Protein AF-W4H0X2-F1 (afdb_monomer)

Mean predicted aligned error: 14.06 Å

Structure (mmCIF, N/CA/C/O backbone):
data_AF-W4H0X2-F1
#
_entry.id   AF-W4H0X2-F1
#
loop_
_atom_site.group_PDB
_atom_site.id
_atom_site.type_symbol
_atom_site.label_atom_id
_atom_site.label_alt_id
_atom_site.label_comp_id
_atom_site.label_asym_id
_atom_site.label_entity_id
_atom_site.label_seq_id
_atom_site.pdbx_PDB_ins_code
_atom_site.Cartn_x
_atom_site.Cartn_y
_atom_site.Cartn_z
_atom_site.occupancy
_atom_site.B_iso_or_equiv
_atom_site.auth_seq_id
_atom_site.auth_comp_id
_atom_site.auth_asym_id
_atom_site.auth_atom_id
_atom_site.pdbx_PDB_model_num
ATOM 1 N N . MET A 1 1 ? 15.919 -11.945 -63.530 1.00 38.97 1 MET A N 1
ATOM 2 C CA . MET A 1 1 ? 15.539 -10.832 -62.628 1.00 38.97 1 MET A CA 1
ATOM 3 C C . MET A 1 1 ? 16.814 -10.217 -62.064 1.00 38.97 1 MET A C 1
ATOM 5 O O . MET A 1 1 ? 17.449 -10.820 -61.210 1.00 38.97 1 MET A O 1
ATOM 9 N N . THR A 1 2 ? 17.256 -9.083 -62.602 1.00 41.03 2 THR A N 1
ATOM 10 C CA . THR A 1 2 ? 18.503 -8.403 -62.212 1.00 41.03 2 THR A CA 1
ATOM 11 C C . THR A 1 2 ? 18.251 -7.517 -60.990 1.00 41.03 2 THR A C 1
ATOM 13 O O . THR A 1 2 ? 17.480 -6.561 -61.058 1.00 41.03 2 THR A O 1
ATOM 16 N N . LYS A 1 3 ? 18.875 -7.845 -59.852 1.00 54.84 3 LYS A N 1
ATOM 17 C CA . LYS A 1 3 ? 18.862 -7.001 -58.648 1.00 54.84 3 LYS A CA 1
ATOM 18 C C . LYS A 1 3 ? 19.707 -5.754 -58.929 1.00 54.84 3 LYS A C 1
ATOM 20 O O . LYS A 1 3 ? 20.918 -5.870 -59.079 1.00 54.84 3 LYS A O 1
ATOM 25 N N . LYS A 1 4 ? 19.071 -4.583 -59.025 1.00 59.38 4 LYS A N 1
ATOM 26 C CA . LYS A 1 4 ? 19.770 -3.292 -59.098 1.00 59.38 4 LYS A CA 1
ATOM 27 C C . LYS A 1 4 ? 20.481 -3.045 -57.766 1.00 59.38 4 LYS A C 1
ATOM 29 O O . LYS A 1 4 ? 19.839 -2.935 -56.726 1.00 59.38 4 LYS A O 1
ATOM 34 N N . ASN A 1 5 ? 21.803 -2.998 -57.803 1.00 57.41 5 ASN A N 1
ATOM 35 C CA . ASN A 1 5 ? 22.660 -2.556 -56.715 1.00 57.41 5 ASN A CA 1
ATOM 36 C C . ASN A 1 5 ? 22.657 -1.023 -56.686 1.00 57.41 5 ASN A C 1
ATOM 38 O O . ASN A 1 5 ? 23.362 -0.388 -57.466 1.00 57.41 5 ASN A O 1
ATOM 42 N N . SER A 1 6 ? 21.830 -0.438 -55.814 1.00 67.88 6 SER A N 1
ATOM 43 C CA . SER A 1 6 ? 21.778 1.018 -55.653 1.00 67.88 6 SER A CA 1
ATOM 44 C C . SER A 1 6 ? 23.105 1.568 -55.145 1.00 67.88 6 SER A C 1
ATOM 46 O O . SER A 1 6 ? 23.737 0.999 -54.251 1.00 67.88 6 SER A O 1
ATOM 48 N N . THR A 1 7 ? 23.525 2.692 -55.718 1.00 79.94 7 THR A N 1
ATOM 49 C CA . THR A 1 7 ? 24.775 3.356 -55.341 1.00 79.94 7 THR A CA 1
ATOM 50 C C . THR A 1 7 ? 24.614 4.122 -54.024 1.00 79.94 7 THR A C 1
ATOM 52 O O . THR A 1 7 ? 23.517 4.520 -53.634 1.00 79.94 7 THR A O 1
ATOM 55 N N . LYS A 1 8 ? 25.720 4.359 -53.306 1.00 75.06 8 LYS A N 1
ATOM 56 C CA . LYS A 1 8 ? 25.723 5.067 -52.008 1.00 75.06 8 LYS A CA 1
ATOM 57 C C . LYS A 1 8 ? 25.030 6.440 -52.067 1.00 75.06 8 LYS A C 1
ATOM 59 O O . LYS A 1 8 ? 24.403 6.845 -51.093 1.00 75.06 8 LYS A O 1
ATOM 64 N N . ALA A 1 9 ? 25.122 7.135 -53.202 1.00 80.25 9 ALA A N 1
ATOM 65 C CA . ALA A 1 9 ? 24.475 8.427 -53.414 1.00 80.25 9 ALA A CA 1
ATOM 66 C C . ALA A 1 9 ? 22.941 8.314 -53.476 1.00 80.25 9 ALA A C 1
ATOM 68 O O . ALA A 1 9 ? 22.241 9.144 -52.903 1.00 80.25 9 ALA A O 1
ATOM 69 N N . GLU A 1 10 ? 22.416 7.255 -54.097 1.00 80.44 10 GLU A N 1
ATOM 70 C CA . GLU A 1 10 ? 20.972 7.003 -54.175 1.00 80.44 10 GLU A CA 1
ATOM 71 C C . GLU A 1 10 ? 20.387 6.661 -52.802 1.00 80.44 10 GLU A C 1
ATOM 73 O O . GLU A 1 10 ? 19.308 7.136 -52.454 1.00 80.44 10 GLU A O 1
ATOM 78 N N . LEU A 1 11 ? 21.123 5.893 -51.990 1.00 81.81 11 LEU A N 1
ATOM 79 C CA . LEU A 1 11 ? 20.717 5.582 -50.617 1.00 81.81 11 LEU A CA 1
ATOM 80 C C . LEU A 1 11 ? 20.660 6.841 -49.743 1.00 81.81 11 LEU A C 1
ATOM 82 O O . LEU A 1 11 ? 19.700 7.021 -48.999 1.00 81.81 11 LEU A O 1
ATOM 86 N N . LEU A 1 12 ? 21.645 7.736 -49.864 1.00 80.69 12 LEU A N 1
ATOM 87 C CA . LEU A 1 12 ? 21.662 8.999 -49.118 1.00 80.69 12 LEU A CA 1
ATOM 88 C C . LEU A 1 12 ? 20.526 9.936 -49.543 1.00 80.69 12 LEU A C 1
ATOM 90 O O . LEU A 1 12 ? 19.856 10.504 -48.683 1.00 80.69 12 LEU A O 1
ATOM 94 N N . ALA A 1 13 ? 20.253 10.035 -50.846 1.00 82.12 13 ALA A N 1
ATOM 95 C CA . ALA A 1 13 ? 19.120 10.806 -51.352 1.00 82.12 13 ALA A CA 1
ATOM 96 C C . ALA A 1 13 ? 17.780 10.241 -50.851 1.00 82.12 13 ALA A C 1
ATOM 98 O O . ALA A 1 13 ? 16.865 10.997 -50.526 1.00 82.12 13 ALA A O 1
ATOM 99 N N . HIS A 1 14 ? 17.666 8.913 -50.735 1.00 79.31 14 HIS A N 1
ATOM 100 C CA . HIS A 1 14 ? 16.463 8.274 -50.208 1.00 79.31 14 HIS A CA 1
ATOM 101 C C . HIS A 1 14 ? 16.263 8.538 -48.710 1.00 79.31 14 HIS A C 1
ATOM 103 O O . HIS A 1 14 ? 15.136 8.790 -48.287 1.00 79.31 14 HIS A O 1
ATOM 109 N N . ILE A 1 15 ? 17.345 8.533 -47.923 1.00 80.69 15 ILE A N 1
ATOM 110 C CA . ILE A 1 15 ? 17.310 8.867 -46.491 1.00 80.69 15 ILE A CA 1
ATOM 111 C C . ILE A 1 15 ? 16.870 10.323 -46.301 1.00 80.69 15 ILE A C 1
ATOM 113 O O . ILE A 1 15 ? 15.907 10.572 -45.580 1.00 80.69 15 ILE A O 1
ATOM 117 N N . GLN A 1 16 ? 17.466 11.267 -47.032 1.00 81.06 16 GLN A N 1
ATOM 118 C CA . GLN A 1 16 ? 17.066 12.678 -46.962 1.00 81.06 16 GLN A CA 1
ATOM 119 C C . GLN A 1 16 ? 15.603 12.882 -47.393 1.00 81.06 16 GLN A C 1
ATOM 121 O O . GLN A 1 16 ? 14.847 13.604 -46.744 1.00 81.06 16 GLN A O 1
ATOM 126 N N . ALA A 1 17 ? 15.147 12.188 -48.441 1.00 78.12 17 ALA A N 1
ATOM 127 C CA . ALA A 1 17 ? 13.751 12.242 -48.880 1.00 78.12 17 ALA A CA 1
ATOM 128 C C . ALA A 1 17 ? 12.759 11.612 -47.877 1.00 78.12 17 ALA A C 1
ATOM 130 O O . ALA A 1 17 ? 11.559 11.908 -47.914 1.00 78.12 17 ALA A O 1
ATOM 131 N N . LEU A 1 18 ? 13.213 10.714 -46.998 1.00 75.25 18 LEU A N 1
ATOM 132 C CA . LEU A 1 18 ? 12.412 10.193 -45.887 1.00 75.25 18 LEU A CA 1
ATOM 133 C C . LEU A 1 18 ? 12.364 11.195 -44.730 1.00 75.25 18 LEU A C 1
ATOM 135 O O . LEU A 1 18 ? 11.277 11.471 -44.225 1.00 75.25 18 LEU A O 1
ATOM 139 N N . GLU A 1 19 ? 13.490 11.810 -44.377 1.00 74.50 19 GLU A N 1
ATOM 140 C CA . GLU A 1 19 ? 13.573 12.822 -43.314 1.00 74.50 19 GLU A CA 1
ATOM 141 C C . GLU A 1 19 ? 12.692 14.046 -43.615 1.00 74.50 19 GLU A C 1
ATOM 143 O O . GLU A 1 19 ? 11.912 14.477 -42.763 1.00 74.50 19 GLU A O 1
ATOM 148 N N . HIS A 1 20 ? 12.706 14.543 -44.858 1.00 67.56 20 HIS A N 1
ATOM 149 C CA . HIS A 1 20 ? 11.841 15.6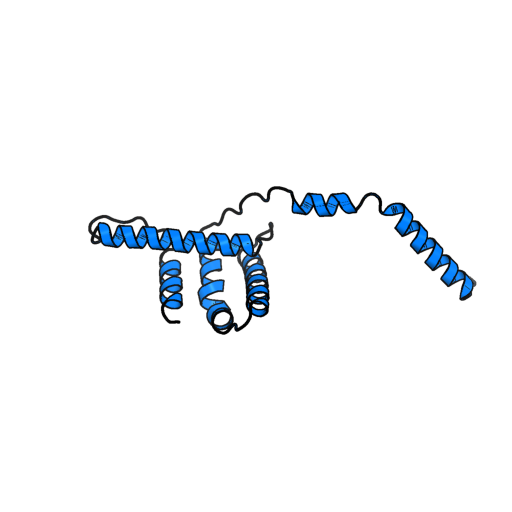54 -45.274 1.00 67.56 20 HIS A CA 1
ATOM 150 C C . HIS A 1 20 ? 10.339 15.303 -45.252 1.00 67.56 20 HIS A C 1
ATOM 152 O O . HIS A 1 20 ? 9.512 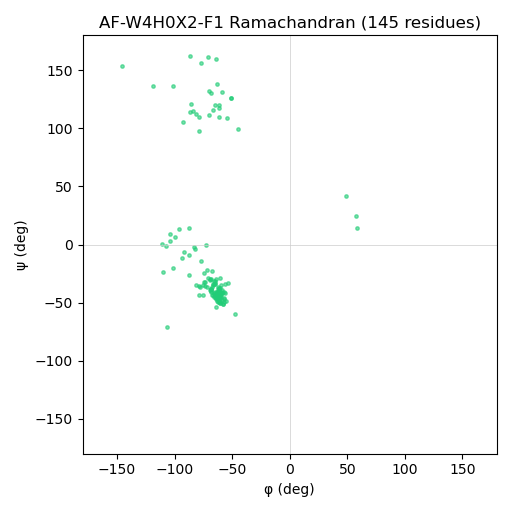16.167 -44.955 1.00 67.56 20 HIS A O 1
ATOM 158 N N . ARG A 1 21 ? 9.960 14.041 -45.506 1.00 65.94 21 ARG A N 1
ATOM 159 C CA . ARG A 1 21 ? 8.557 13.581 -45.404 1.00 65.94 21 ARG A CA 1
ATOM 160 C C . ARG A 1 21 ? 8.079 13.441 -43.960 1.00 65.94 21 ARG A C 1
ATOM 162 O O . ARG A 1 21 ? 6.921 13.747 -43.676 1.00 65.94 21 ARG A O 1
ATOM 169 N N . VAL A 1 22 ? 8.960 13.010 -43.058 1.00 59.31 22 VAL A N 1
ATOM 170 C CA . VAL A 1 22 ? 8.672 12.930 -41.617 1.00 59.31 22 VAL A CA 1
ATOM 171 C C . VAL A 1 22 ? 8.528 14.333 -41.022 1.00 59.31 22 VAL A C 1
ATOM 173 O O . VAL A 1 22 ? 7.591 14.578 -40.264 1.00 59.31 22 VAL A O 1
ATOM 176 N N . ALA A 1 23 ? 9.371 15.285 -41.436 1.00 57.12 23 ALA A N 1
ATOM 177 C CA . ALA A 1 23 ? 9.266 16.682 -41.013 1.00 57.12 23 ALA A CA 1
ATOM 178 C C . ALA A 1 23 ? 7.978 17.373 -41.510 1.00 57.12 23 ALA A C 1
ATOM 180 O O . ALA A 1 23 ? 7.412 18.192 -40.792 1.00 57.12 23 ALA A O 1
ATOM 181 N N . GLY A 1 24 ? 7.473 17.012 -42.697 1.00 52.66 24 GLY A N 1
ATOM 182 C CA . GLY A 1 24 ? 6.218 17.544 -43.249 1.00 52.66 24 GLY A CA 1
ATOM 183 C C . GLY A 1 24 ? 4.930 16.957 -42.650 1.00 52.66 24 GLY A C 1
ATOM 184 O O . GLY A 1 24 ? 3.864 17.532 -42.841 1.00 52.66 24 GLY A O 1
ATOM 185 N N . SER A 1 25 ? 5.010 15.841 -41.913 1.00 49.81 25 SER A N 1
ATOM 186 C CA . SER A 1 25 ? 3.844 15.161 -41.312 1.00 49.81 25 SER A CA 1
ATOM 187 C C . SER A 1 25 ? 3.694 15.400 -39.800 1.00 49.81 25 SER A C 1
ATOM 189 O O . SER A 1 25 ? 2.787 14.854 -39.177 1.00 49.81 25 SER A O 1
ATOM 191 N N . SER A 1 26 ? 4.557 16.214 -39.179 1.00 50.75 26 SER A N 1
ATOM 192 C CA . SER A 1 26 ? 4.614 16.363 -37.714 1.00 50.75 26 SER A CA 1
ATOM 193 C C . SER A 1 26 ? 3.598 17.346 -37.109 1.00 50.75 26 SER A C 1
ATOM 195 O O . SER A 1 26 ? 3.510 17.441 -35.887 1.00 50.75 26 SER A O 1
ATOM 197 N N . SER A 1 27 ? 2.774 18.033 -37.910 1.00 50.84 27 SER A N 1
ATOM 198 C CA . SER A 1 27 ? 1.799 19.015 -37.388 1.00 50.84 27 SER A CA 1
ATOM 199 C C . SER A 1 27 ? 0.577 18.414 -36.666 1.00 50.84 27 SER A C 1
ATOM 201 O O . SER A 1 27 ? -0.263 19.168 -36.186 1.00 50.84 27 SER A O 1
ATOM 203 N N . GLY A 1 28 ? 0.459 17.085 -36.549 1.00 49.03 28 GLY A N 1
ATOM 204 C CA . GLY A 1 28 ? -0.688 16.433 -35.893 1.00 49.03 28 GLY A CA 1
ATOM 205 C C . GLY A 1 28 ? -0.410 15.746 -34.550 1.00 49.03 28 GLY A C 1
ATOM 206 O O . GLY A 1 28 ? -1.330 15.591 -33.755 1.00 49.03 28 GLY A O 1
ATOM 207 N N . MET A 1 29 ? 0.834 15.344 -34.258 1.00 46.16 29 MET A N 1
ATOM 208 C CA . MET A 1 29 ? 1.110 14.400 -33.156 1.00 46.16 29 MET A CA 1
ATOM 209 C C . MET A 1 29 ? 1.464 15.040 -31.808 1.00 46.16 29 MET A C 1
ATOM 211 O O . MET A 1 29 ? 1.462 14.343 -30.798 1.00 46.16 29 MET A O 1
ATOM 215 N N . GLY A 1 30 ? 1.726 16.350 -31.758 1.00 45.28 30 GLY A N 1
ATOM 216 C CA . GLY A 1 30 ? 1.984 17.048 -30.490 1.00 45.28 30 GLY A CA 1
ATOM 217 C C . GLY A 1 30 ? 0.745 17.150 -29.593 1.00 45.28 30 GLY A C 1
ATOM 218 O O . GLY A 1 30 ? 0.852 17.102 -28.374 1.00 45.28 30 GLY A O 1
ATOM 219 N N . ASN A 1 31 ? -0.449 17.204 -30.190 1.00 45.03 31 ASN A N 1
ATOM 220 C CA . ASN A 1 31 ? -1.677 17.474 -29.443 1.00 45.03 31 ASN A CA 1
ATOM 221 C C . ASN A 1 31 ? -2.333 16.216 -28.853 1.00 45.03 31 ASN A C 1
ATOM 223 O O . ASN A 1 31 ? -3.020 16.326 -27.842 1.00 45.03 31 ASN A O 1
ATOM 227 N N . GLU A 1 32 ? -2.137 15.025 -29.432 1.00 44.09 32 GLU A N 1
ATOM 228 C CA . GLU A 1 32 ? -2.729 13.781 -28.905 1.00 44.09 32 GLU A CA 1
ATOM 229 C C . GLU A 1 32 ? -2.009 13.263 -27.652 1.00 44.09 32 GLU A C 1
ATOM 231 O O . GLU A 1 32 ? -2.660 12.764 -26.730 1.00 44.09 32 GLU A O 1
ATOM 236 N N . VAL A 1 33 ? -0.686 13.439 -27.571 1.00 50.81 33 VAL A N 1
ATOM 237 C CA . VAL A 1 33 ? 0.101 13.046 -26.390 1.00 50.81 33 VAL A CA 1
ATOM 238 C C . VAL A 1 33 ? -0.153 13.971 -25.195 1.00 50.81 33 VAL A C 1
ATOM 240 O O . VAL A 1 33 ? -0.277 13.487 -24.068 1.00 50.81 33 VAL A O 1
ATOM 243 N N . ASP A 1 34 ? -0.350 15.270 -25.438 1.00 45.25 34 ASP A N 1
ATOM 244 C CA . ASP A 1 34 ? -0.679 16.240 -24.387 1.00 45.25 34 ASP A CA 1
ATOM 245 C C . ASP A 1 34 ? -2.135 16.122 -23.908 1.00 45.25 34 ASP A C 1
ATOM 247 O O . ASP A 1 34 ? -2.417 16.309 -22.720 1.00 45.25 34 ASP A O 1
ATOM 251 N N . ASN A 1 35 ? -3.079 15.737 -24.777 1.00 39.94 35 ASN A N 1
ATOM 252 C CA . ASN A 1 35 ? -4.474 15.521 -24.366 1.00 39.94 35 ASN A CA 1
ATOM 253 C C . ASN A 1 35 ? -4.652 14.255 -23.506 1.00 39.94 35 ASN A C 1
ATOM 255 O O . ASN A 1 35 ? -5.522 14.211 -22.633 1.00 39.94 35 ASN A O 1
ATOM 259 N N . LEU A 1 36 ? -3.805 13.234 -23.693 1.00 47.19 36 LEU A N 1
ATOM 260 C CA . LEU A 1 36 ? -3.826 12.024 -22.864 1.00 47.19 36 LEU A CA 1
ATOM 261 C C . LEU A 1 36 ? -3.362 12.298 -21.421 1.00 47.19 36 LEU A C 1
ATOM 263 O O . LEU A 1 36 ? -3.834 11.649 -20.485 1.00 47.19 36 LEU A O 1
ATOM 267 N N . ALA A 1 37 ? -2.477 13.281 -21.231 1.00 49.75 37 ALA A N 1
ATOM 268 C CA . ALA A 1 37 ? -1.982 13.691 -19.917 1.00 49.75 37 ALA A CA 1
ATOM 269 C C . ALA A 1 37 ? -3.016 14.492 -19.098 1.00 49.75 37 ALA A C 1
ATOM 271 O O . ALA A 1 37 ? -2.964 14.472 -17.868 1.00 49.75 37 ALA A O 1
ATOM 272 N N . HIS A 1 38 ? -3.981 15.146 -19.760 1.00 43.34 38 HIS A N 1
ATOM 273 C CA . HIS A 1 38 ? -4.958 16.051 -19.133 1.00 43.34 38 HIS A CA 1
ATOM 274 C C . HIS A 1 38 ? -6.384 15.500 -19.048 1.00 43.34 38 HIS A C 1
ATOM 276 O O . HIS A 1 38 ? -7.271 16.158 -18.493 1.00 43.34 38 HIS A O 1
ATOM 282 N N . ARG A 1 39 ? -6.638 14.286 -19.551 1.00 47.62 39 ARG A N 1
ATOM 283 C CA . ARG A 1 39 ? -7.912 13.609 -19.307 1.00 47.62 39 ARG A CA 1
ATOM 284 C C . ARG A 1 39 ? -8.012 13.412 -17.794 1.00 47.62 39 ARG A C 1
ATOM 286 O O . ARG A 1 39 ? -7.224 12.644 -17.248 1.00 47.62 39 ARG A O 1
ATOM 293 N N . LYS A 1 40 ? -8.916 14.142 -17.116 1.00 48.75 40 LYS A N 1
ATOM 294 C CA . LYS A 1 40 ? -9.207 13.990 -15.677 1.00 48.75 40 LYS A CA 1
ATOM 295 C C . LYS A 1 40 ? -9.324 12.495 -15.395 1.00 48.75 40 LYS A C 1
ATOM 297 O O . LYS A 1 40 ? -10.342 11.892 -15.733 1.00 48.75 40 LYS A O 1
ATOM 302 N N . ARG A 1 41 ? -8.251 11.891 -14.872 1.00 57.28 41 ARG A N 1
ATOM 303 C CA . ARG A 1 41 ? -8.217 10.458 -14.598 1.00 57.28 41 ARG A CA 1
ATOM 304 C C . ARG A 1 41 ? -9.322 10.227 -13.590 1.00 57.28 41 ARG A C 1
ATOM 306 O O . ARG A 1 41 ? -9.339 10.866 -12.537 1.00 57.28 41 ARG A O 1
ATOM 313 N N . THR A 1 42 ? -10.286 9.395 -13.960 1.00 62.78 42 THR A N 1
ATOM 314 C CA . THR A 1 42 ? -11.334 8.970 -13.042 1.00 62.78 42 THR A CA 1
ATOM 315 C C . THR A 1 42 ? -10.644 8.465 -11.779 1.00 62.78 42 THR A C 1
ATOM 317 O O . THR A 1 42 ? -9.727 7.644 -11.903 1.00 62.78 42 THR A O 1
ATOM 320 N N . PRO A 1 43 ? -10.993 8.987 -10.588 1.00 71.88 43 PRO A N 1
ATOM 321 C CA . PRO A 1 43 ? -10.390 8.526 -9.350 1.00 71.88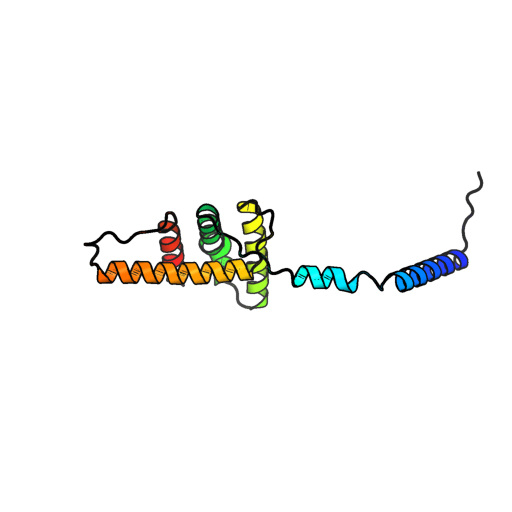 43 PRO A CA 1
ATOM 322 C C . PRO A 1 43 ? -10.479 7.005 -9.284 1.00 71.88 43 PRO A C 1
ATOM 324 O O . PRO A 1 43 ? -11.558 6.447 -9.464 1.00 71.88 43 PRO A O 1
ATOM 327 N N . VAL A 1 44 ? -9.341 6.343 -9.076 1.00 82.56 44 VAL A N 1
ATOM 328 C CA . VAL A 1 44 ? -9.319 4.887 -8.938 1.00 82.56 44 VAL A CA 1
ATOM 329 C C . VAL A 1 44 ? -10.094 4.531 -7.677 1.00 82.56 44 VAL A C 1
ATOM 331 O O . VAL A 1 44 ? -9.746 4.979 -6.579 1.00 82.56 44 VAL A O 1
ATOM 334 N N . GLU A 1 45 ? -11.149 3.744 -7.843 1.00 88.38 45 GLU A N 1
ATOM 335 C CA . GLU A 1 45 ? -11.893 3.172 -6.734 1.00 88.38 45 GLU A CA 1
ATOM 336 C C . GLU A 1 45 ? -11.148 1.931 -6.241 1.00 88.38 45 GLU A C 1
ATOM 338 O O . GLU A 1 45 ? -11.001 0.940 -6.952 1.00 88.38 45 GLU A O 1
ATOM 343 N N . TYR A 1 46 ? -10.604 2.015 -5.028 1.00 92.25 46 TYR A N 1
ATOM 344 C CA . TYR A 1 46 ? -9.861 0.913 -4.428 1.00 92.25 46 TYR A CA 1
ATOM 345 C C . TYR A 1 46 ? -10.832 -0.017 -3.718 1.00 92.25 46 TYR A C 1
ATOM 347 O O . TYR A 1 46 ? -11.404 0.367 -2.698 1.00 92.25 46 TYR A O 1
ATOM 355 N N . THR A 1 47 ? -10.952 -1.241 -4.223 1.00 94.38 47 THR A N 1
ATOM 356 C CA . THR A 1 47 ? -11.640 -2.323 -3.510 1.00 94.38 47 THR A CA 1
ATOM 357 C C .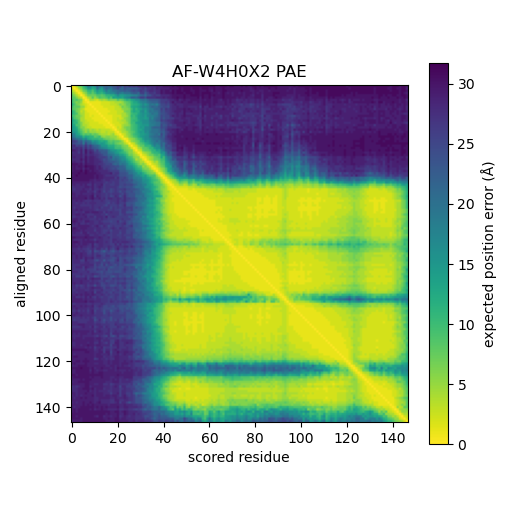 THR A 1 47 ? -10.824 -2.788 -2.302 1.00 94.38 47 THR A C 1
ATOM 359 O O . THR A 1 47 ? -9.608 -2.583 -2.246 1.00 94.38 47 THR A O 1
ATOM 362 N N . ASP A 1 48 ? -11.463 -3.475 -1.359 1.00 94.94 48 ASP A N 1
ATOM 363 C CA . ASP A 1 48 ? -10.792 -4.031 -0.177 1.00 94.94 48 ASP A CA 1
ATOM 364 C C . ASP A 1 48 ? -9.627 -4.957 -0.556 1.00 94.94 48 ASP A C 1
ATOM 366 O O . ASP A 1 48 ? -8.534 -4.845 -0.005 1.00 94.94 48 ASP A O 1
ATOM 370 N N . SER A 1 49 ? -9.814 -5.804 -1.574 1.00 94.75 49 SER A N 1
ATOM 371 C CA . SER A 1 49 ? -8.760 -6.699 -2.076 1.00 94.75 49 SER A CA 1
ATOM 372 C C . SER A 1 49 ? -7.534 -5.940 -2.600 1.00 94.75 49 SER A C 1
ATOM 374 O O . SER A 1 49 ? -6.394 -6.338 -2.358 1.00 94.75 49 SER A O 1
ATOM 376 N N . MET A 1 50 ? -7.754 -4.796 -3.256 1.00 95.69 50 MET A N 1
ATOM 377 C CA . MET A 1 50 ? -6.676 -3.914 -3.697 1.00 95.69 50 MET A CA 1
ATOM 378 C C . MET A 1 50 ? -5.978 -3.265 -2.504 1.00 95.69 50 MET A C 1
ATOM 380 O O . MET A 1 50 ? -4.760 -3.119 -2.510 1.00 95.69 50 MET A O 1
ATOM 384 N N . VAL A 1 51 ? -6.723 -2.879 -1.468 1.00 96.50 51 VAL A N 1
ATOM 385 C CA . VAL A 1 51 ? -6.133 -2.326 -0.244 1.00 96.50 51 VAL A CA 1
ATOM 386 C C . VAL A 1 51 ? -5.235 -3.353 0.442 1.00 96.50 51 VAL A C 1
ATOM 388 O O . VAL A 1 51 ? -4.097 -3.018 0.764 1.00 96.50 51 VAL A O 1
ATOM 391 N N . VAL A 1 52 ? -5.696 -4.597 0.590 1.00 96.31 52 VAL A N 1
ATOM 392 C CA . VAL A 1 52 ? -4.896 -5.698 1.149 1.00 96.31 52 VAL A CA 1
ATOM 393 C C . VAL A 1 52 ? -3.618 -5.907 0.333 1.00 96.31 52 VAL A C 1
ATOM 395 O O . VAL A 1 52 ? -2.523 -5.856 0.889 1.00 96.31 52 VAL A O 1
ATOM 398 N N . ALA A 1 53 ? -3.729 -6.029 -0.994 1.00 96.06 53 ALA A N 1
ATOM 399 C CA . ALA A 1 53 ? -2.568 -6.198 -1.872 1.00 96.06 53 ALA A CA 1
ATOM 400 C C . ALA A 1 53 ? -1.564 -5.037 -1.755 1.00 96.06 53 ALA A C 1
ATOM 402 O O . ALA A 1 53 ? -0.350 -5.246 -1.762 1.00 96.06 53 ALA A O 1
ATOM 403 N N . LEU A 1 54 ? -2.057 -3.802 -1.621 1.00 96.12 54 LEU A N 1
ATOM 404 C CA . LEU A 1 54 ? -1.212 -2.626 -1.442 1.00 96.12 54 LEU A CA 1
ATOM 405 C C . LEU A 1 54 ? -0.466 -2.645 -0.100 1.00 96.12 54 LEU A C 1
ATOM 407 O O . LEU A 1 54 ? 0.723 -2.310 -0.059 1.00 96.12 54 LEU A O 1
ATOM 411 N N . LEU A 1 55 ? -1.151 -3.009 0.986 1.00 95.62 55 LEU A N 1
ATOM 412 C CA . LEU A 1 55 ? -0.551 -3.097 2.317 1.00 95.62 55 LEU A CA 1
ATOM 413 C C . LEU A 1 55 ? 0.525 -4.188 2.357 1.00 95.62 55 LEU A C 1
ATOM 415 O O . LEU A 1 55 ? 1.649 -3.900 2.772 1.00 95.62 55 LEU A O 1
ATOM 419 N N . GLU A 1 56 ? 0.235 -5.372 1.815 1.00 94.81 56 GLU A N 1
ATOM 420 C CA . GLU A 1 56 ? 1.202 -6.468 1.689 1.00 94.81 56 GLU A CA 1
ATOM 421 C C . GLU A 1 56 ? 2.425 -6.061 0.861 1.00 94.81 56 GLU A C 1
ATOM 423 O O . GLU A 1 56 ? 3.569 -6.219 1.290 1.00 94.81 56 GLU A O 1
ATOM 428 N N . LEU A 1 57 ? 2.230 -5.448 -0.309 1.00 95.56 57 LEU A N 1
ATOM 429 C CA . LEU A 1 57 ? 3.360 -5.024 -1.134 1.00 95.56 57 LEU A CA 1
ATOM 430 C C . LEU A 1 57 ? 4.227 -3.976 -0.426 1.00 95.56 57 LEU A C 1
ATOM 432 O O . LEU A 1 57 ? 5.455 -4.088 -0.433 1.00 95.56 57 LEU A O 1
ATOM 436 N N . ARG A 1 58 ? 3.625 -2.944 0.179 1.00 94.88 58 ARG A N 1
ATOM 437 C CA . ARG A 1 58 ? 4.389 -1.828 0.758 1.00 94.88 58 ARG A CA 1
ATOM 438 C C . ARG A 1 58 ? 5.064 -2.186 2.075 1.00 94.88 58 ARG A C 1
ATOM 440 O O . ARG A 1 58 ? 6.193 -1.735 2.299 1.00 94.88 58 ARG A O 1
ATOM 447 N N . PHE A 1 59 ? 4.355 -2.884 2.953 1.00 92.81 59 PHE A N 1
ATOM 448 C CA . PHE A 1 59 ? 4.791 -3.100 4.328 1.00 92.81 59 PHE A CA 1
ATOM 449 C C . PHE A 1 59 ? 5.385 -4.478 4.553 1.00 92.81 59 PHE A C 1
ATOM 451 O O . PHE A 1 59 ? 6.212 -4.575 5.437 1.00 92.81 59 PHE A O 1
ATOM 458 N N . ASN A 1 60 ? 5.115 -5.466 3.697 1.00 91.62 60 ASN A N 1
ATOM 459 C CA . ASN A 1 60 ? 5.728 -6.788 3.791 1.00 91.62 60 ASN A CA 1
ATOM 460 C C . ASN A 1 60 ? 6.776 -6.996 2.677 1.00 91.62 60 ASN A C 1
ATOM 462 O O . ASN A 1 60 ? 7.982 -6.907 2.919 1.00 91.62 60 ASN A O 1
ATOM 466 N N . ALA A 1 61 ? 6.349 -7.139 1.417 1.00 93.69 61 ALA A N 1
ATOM 467 C CA . ALA A 1 61 ? 7.233 -7.547 0.315 1.00 93.69 61 ALA A CA 1
ATOM 468 C C . ALA A 1 61 ? 8.383 -6.560 0.029 1.00 93.69 61 ALA A C 1
ATOM 470 O O . ALA A 1 61 ? 9.532 -6.963 -0.156 1.00 93.69 61 ALA A O 1
ATOM 471 N N . TYR A 1 62 ? 8.096 -5.254 0.003 1.00 93.94 62 TYR A N 1
ATOM 472 C CA . TYR A 1 62 ? 9.098 -4.214 -0.263 1.00 93.94 62 TYR A CA 1
ATOM 473 C C . TYR A 1 62 ? 9.619 -3.517 1.001 1.00 93.94 62 TYR A C 1
ATOM 475 O O . TYR A 1 62 ? 10.393 -2.561 0.891 1.00 93.94 62 TYR A O 1
ATOM 483 N N . ARG A 1 63 ? 9.245 -3.987 2.198 1.00 91.50 63 ARG A N 1
ATOM 484 C CA . ARG A 1 63 ? 9.550 -3.340 3.485 1.00 91.50 63 ARG A CA 1
ATOM 485 C C . ARG A 1 63 ? 11.010 -2.928 3.614 1.00 91.50 63 ARG A C 1
ATOM 487 O O . ARG A 1 63 ? 11.337 -1.749 3.742 1.00 91.50 63 ARG A O 1
ATOM 494 N N . ASN A 1 64 ? 11.890 -3.919 3.518 1.00 91.94 64 ASN A N 1
ATOM 495 C CA . ASN A 1 64 ? 13.319 -3.751 3.747 1.00 91.94 64 ASN A CA 1
ATOM 496 C C . ASN A 1 64 ? 13.954 -2.849 2.686 1.00 91.94 64 ASN A C 1
ATOM 498 O O . ASN A 1 64 ? 14.841 -2.059 2.999 1.00 91.94 64 ASN A O 1
ATOM 502 N N . ALA A 1 65 ? 13.466 -2.910 1.445 1.00 93.38 65 ALA A N 1
ATOM 503 C CA . ALA A 1 65 ? 13.949 -2.053 0.371 1.00 93.38 65 ALA A CA 1
ATOM 504 C C . ALA A 1 65 ? 13.574 -0.580 0.611 1.00 93.38 65 ALA A C 1
ATOM 506 O O . ALA A 1 65 ? 14.419 0.303 0.455 1.00 93.38 65 ALA A O 1
ATOM 507 N N . PHE A 1 66 ? 12.334 -0.309 1.033 1.00 93.00 66 PHE A N 1
ATOM 508 C CA . PHE A 1 66 ? 11.901 1.049 1.372 1.00 93.00 66 PHE A CA 1
ATOM 509 C C . PHE A 1 66 ? 12.651 1.602 2.586 1.00 93.00 66 PHE A C 1
ATOM 511 O O . PHE A 1 66 ? 13.112 2.739 2.535 1.00 93.00 66 PHE A O 1
ATOM 518 N N . ASN A 1 67 ? 12.821 0.803 3.639 1.00 90.12 67 ASN A N 1
ATOM 519 C CA . ASN A 1 67 ? 13.480 1.246 4.872 1.00 90.12 67 ASN A CA 1
ATOM 520 C C . ASN A 1 67 ? 14.998 1.396 4.708 1.00 90.12 67 ASN A C 1
ATOM 522 O O . ASN A 1 67 ? 15.607 2.268 5.317 1.00 90.12 67 ASN A O 1
ATOM 526 N N . GLY A 1 68 ? 15.615 0.564 3.867 1.00 90.50 68 GLY A N 1
ATOM 527 C CA . GLY A 1 68 ? 17.047 0.618 3.573 1.00 90.50 68 GLY A CA 1
ATOM 528 C C . GLY A 1 68 ? 17.441 1.656 2.517 1.00 90.50 68 GLY A C 1
ATOM 529 O O . GLY A 1 68 ? 18.629 1.808 2.226 1.00 90.50 68 GLY A O 1
ATOM 530 N N . SER A 1 69 ? 16.479 2.358 1.911 1.00 91.56 69 SER A N 1
ATOM 531 C CA . SER A 1 69 ? 16.751 3.351 0.868 1.00 91.56 69 SER A CA 1
ATOM 532 C C . SER A 1 69 ? 17.427 4.600 1.431 1.00 91.56 69 SER A C 1
ATOM 534 O O . SER A 1 69 ? 16.952 5.192 2.393 1.00 91.56 69 SER A O 1
ATOM 536 N N . ARG A 1 70 ? 18.512 5.049 0.785 1.00 91.44 70 ARG A N 1
ATOM 537 C CA . ARG A 1 70 ? 19.325 6.194 1.245 1.00 91.44 70 ARG A CA 1
ATOM 538 C C . ARG A 1 70 ? 19.222 7.428 0.351 1.00 91.44 70 ARG A C 1
ATOM 540 O O . ARG A 1 70 ? 19.878 8.431 0.607 1.00 91.44 70 ARG A O 1
ATOM 547 N N . SER A 1 71 ? 18.430 7.365 -0.720 1.00 94.81 71 SER A N 1
ATOM 548 C CA . SER A 1 71 ? 18.274 8.473 -1.667 1.00 94.81 71 SER A CA 1
ATOM 549 C C . SER A 1 71 ? 16.866 8.564 -2.249 1.00 94.81 71 SER A C 1
ATOM 551 O O . SER A 1 71 ? 16.165 7.562 -2.410 1.00 94.81 71 SER A O 1
ATOM 553 N N . ALA A 1 72 ? 16.483 9.777 -2.654 1.00 93.00 72 ALA A N 1
ATOM 554 C CA . ALA A 1 72 ? 15.209 10.037 -3.320 1.00 93.00 72 ALA A CA 1
ATOM 555 C C . ALA A 1 72 ? 15.060 9.258 -4.641 1.00 93.00 72 ALA A C 1
ATOM 557 O O . ALA A 1 72 ? 13.975 8.775 -4.954 1.00 93.00 72 ALA A O 1
ATOM 558 N N . LYS A 1 73 ? 16.158 9.068 -5.386 1.00 94.75 73 LYS A N 1
ATOM 559 C CA . LYS A 1 73 ? 16.158 8.292 -6.635 1.00 94.75 73 LYS A CA 1
ATOM 560 C C . LYS A 1 73 ? 15.835 6.814 -6.392 1.00 94.75 73 LYS A C 1
ATOM 562 O O . LYS A 1 73 ? 15.045 6.238 -7.133 1.00 94.75 73 LYS A O 1
ATOM 567 N N . GLN A 1 74 ? 16.402 6.212 -5.343 1.00 95.06 74 GLN A N 1
ATOM 568 C CA . GLN A 1 74 ? 16.074 4.834 -4.954 1.00 95.06 74 GLN A CA 1
ATOM 569 C C . GLN A 1 74 ? 14.605 4.705 -4.548 1.00 95.06 74 GLN A C 1
ATOM 571 O O . GLN A 1 74 ? 13.932 3.781 -4.996 1.00 95.06 74 GLN A O 1
ATOM 576 N N . LEU A 1 75 ? 14.089 5.664 -3.773 1.00 94.69 75 LEU A N 1
ATOM 577 C CA . LEU A 1 75 ? 12.676 5.686 -3.397 1.00 94.69 75 LEU A CA 1
ATOM 578 C C . LEU A 1 75 ? 11.757 5.814 -4.618 1.00 94.69 75 LEU A C 1
ATOM 580 O O . LEU A 1 75 ? 10.763 5.097 -4.679 1.00 94.69 75 LEU A O 1
ATOM 584 N N . SER A 1 76 ? 12.085 6.665 -5.600 1.00 95.12 76 SER A N 1
ATOM 585 C CA . SER A 1 76 ? 11.311 6.780 -6.850 1.00 95.12 76 SER A CA 1
ATOM 586 C C . SER A 1 76 ? 11.224 5.442 -7.580 1.00 95.12 76 SER A C 1
ATOM 588 O O . SER A 1 76 ? 10.127 4.963 -7.853 1.00 95.12 76 SER A O 1
ATOM 590 N N . LEU A 1 77 ? 12.368 4.784 -7.790 1.00 95.75 77 LEU A N 1
ATOM 591 C CA . LEU A 1 77 ? 12.427 3.483 -8.460 1.00 95.75 77 LEU A CA 1
ATOM 592 C C . LEU A 1 77 ? 11.659 2.396 -7.697 1.00 95.75 77 LEU A C 1
ATOM 594 O O . LEU A 1 77 ? 11.035 1.534 -8.311 1.00 95.75 77 LEU A O 1
ATOM 598 N N . LEU A 1 78 ? 11.690 2.411 -6.362 1.00 96.69 78 LEU A N 1
ATOM 599 C CA . LEU A 1 78 ? 10.905 1.470 -5.560 1.00 96.69 78 LEU A CA 1
ATOM 600 C C . LEU A 1 78 ? 9.408 1.732 -5.665 1.00 96.69 78 LEU A C 1
ATOM 602 O O . LEU A 1 78 ? 8.644 0.778 -5.780 1.00 96.69 78 LEU A O 1
ATOM 606 N N . TRP A 1 79 ? 8.985 2.996 -5.665 1.00 96.62 79 TRP A N 1
ATOM 607 C CA . TRP A 1 79 ? 7.587 3.341 -5.900 1.00 96.62 79 TRP A CA 1
ATOM 608 C C . TRP A 1 79 ? 7.123 2.906 -7.289 1.00 96.62 79 TRP A C 1
ATOM 610 O O . TRP A 1 79 ? 6.045 2.331 -7.399 1.00 96.62 79 TRP A O 1
ATOM 620 N N . GLU A 1 80 ? 7.933 3.107 -8.327 1.00 95.44 80 GLU A N 1
ATOM 621 C CA . GLU A 1 80 ? 7.640 2.636 -9.686 1.00 95.44 80 GLU A CA 1
ATOM 622 C C . GLU A 1 80 ? 7.509 1.106 -9.734 1.00 95.44 80 GLU A C 1
ATOM 624 O O . GLU A 1 80 ? 6.508 0.586 -10.225 1.00 95.44 80 GLU A O 1
ATOM 629 N N . ARG A 1 81 ? 8.463 0.370 -9.147 1.00 96.56 81 ARG A N 1
ATOM 630 C CA . ARG A 1 81 ? 8.421 -1.102 -9.079 1.00 96.56 81 ARG A CA 1
ATOM 631 C C . ARG A 1 81 ? 7.203 -1.616 -8.320 1.00 96.56 81 ARG A C 1
ATOM 633 O O . ARG A 1 81 ? 6.526 -2.518 -8.807 1.00 96.56 81 ARG A O 1
ATOM 640 N N . LEU A 1 82 ? 6.913 -1.034 -7.157 1.00 97.00 82 LEU A N 1
ATOM 641 C CA . LEU A 1 82 ? 5.735 -1.377 -6.366 1.00 97.00 82 LEU A CA 1
ATOM 642 C C . LEU A 1 82 ? 4.456 -1.123 -7.164 1.00 97.00 82 LEU A C 1
ATOM 644 O O . LEU A 1 82 ? 3.563 -1.960 -7.150 1.00 97.00 82 LEU A O 1
ATOM 648 N N . THR A 1 83 ? 4.382 -0.005 -7.889 1.00 96.12 83 THR A N 1
ATOM 649 C CA . THR A 1 83 ? 3.219 0.358 -8.712 1.00 96.12 83 THR A CA 1
ATOM 650 C C . THR A 1 83 ? 2.970 -0.666 -9.815 1.00 96.12 83 THR A C 1
ATOM 652 O O . THR A 1 83 ? 1.838 -1.103 -10.013 1.00 96.12 83 THR A O 1
ATOM 655 N N . VAL A 1 84 ? 4.029 -1.101 -10.502 1.00 95.12 84 VAL A N 1
ATOM 656 C CA . VAL A 1 84 ? 3.927 -2.151 -11.524 1.00 95.12 84 VAL A CA 1
ATOM 657 C C . VAL A 1 84 ? 3.428 -3.459 -10.910 1.00 95.12 84 VAL A C 1
ATOM 659 O O . VAL A 1 84 ? 2.464 -4.031 -11.411 1.00 95.12 84 VAL A O 1
ATOM 662 N N . GLN A 1 85 ? 4.028 -3.907 -9.804 1.00 96.62 85 GLN A N 1
ATOM 663 C CA . GLN A 1 85 ? 3.601 -5.141 -9.134 1.00 96.62 85 GLN A CA 1
ATOM 664 C C . GLN A 1 85 ? 2.165 -5.061 -8.621 1.00 96.62 85 GLN A C 1
ATOM 666 O O . GLN A 1 85 ? 1.417 -6.026 -8.735 1.00 96.62 85 GLN A O 1
ATOM 671 N N . PHE A 1 86 ? 1.757 -3.902 -8.110 1.00 96.50 86 PHE A N 1
ATOM 672 C CA . PHE A 1 86 ? 0.394 -3.661 -7.668 1.00 96.50 86 PHE A CA 1
ATOM 673 C C . PHE A 1 86 ? -0.608 -3.823 -8.815 1.00 96.50 86 PHE A C 1
ATOM 675 O O . PHE A 1 86 ? -1.569 -4.578 -8.676 1.00 96.50 86 PHE A O 1
ATOM 682 N N . ASN A 1 87 ? -0.366 -3.173 -9.959 1.00 94.50 87 ASN A N 1
ATOM 683 C CA . ASN A 1 87 ? -1.253 -3.263 -11.122 1.00 94.50 87 ASN A CA 1
ATOM 684 C C . ASN A 1 87 ? -1.354 -4.698 -11.661 1.00 94.50 87 ASN A C 1
ATOM 686 O O . ASN A 1 87 ? -2.449 -5.129 -12.022 1.00 94.50 87 ASN A O 1
ATOM 690 N N . ILE A 1 88 ? -0.242 -5.446 -11.658 1.00 93.62 88 ILE A N 1
ATOM 691 C CA . ILE A 1 88 ? -0.218 -6.869 -12.034 1.00 93.62 88 ILE A CA 1
ATOM 692 C C . ILE A 1 88 ? -1.050 -7.696 -11.047 1.00 93.62 88 ILE A C 1
ATOM 694 O O . ILE A 1 88 ? -1.960 -8.409 -11.458 1.00 93.62 88 ILE A O 1
ATOM 698 N N . ALA A 1 89 ? -0.775 -7.579 -9.744 1.00 93.44 89 ALA A N 1
ATOM 699 C CA . ALA A 1 89 ? -1.428 -8.378 -8.706 1.00 93.44 89 ALA A CA 1
ATOM 700 C C . ALA A 1 89 ? -2.939 -8.119 -8.605 1.00 93.44 89 ALA A C 1
ATOM 702 O O . ALA A 1 89 ? -3.698 -9.006 -8.230 1.00 93.44 89 ALA A O 1
ATOM 703 N N . THR A 1 90 ? -3.378 -6.906 -8.943 1.00 93.12 90 THR A N 1
ATOM 704 C CA . THR A 1 90 ? -4.785 -6.487 -8.855 1.00 93.12 90 THR A CA 1
ATOM 705 C C . THR A 1 90 ? -5.489 -6.440 -10.212 1.00 93.12 90 THR A C 1
ATOM 707 O O . THR A 1 90 ? -6.616 -5.952 -10.302 1.00 93.12 90 THR A O 1
ATOM 710 N N . ASN A 1 91 ? -4.835 -6.953 -11.261 1.00 90.31 91 ASN A N 1
ATOM 711 C CA . ASN A 1 91 ? -5.341 -7.051 -12.629 1.00 90.31 91 ASN A CA 1
ATOM 712 C C . ASN A 1 91 ? -5.955 -5.735 -13.154 1.00 90.31 91 ASN A C 1
ATOM 714 O O . ASN A 1 91 ? -7.026 -5.719 -13.765 1.00 90.31 91 ASN A O 1
ATOM 718 N N . GLN A 1 92 ? -5.295 -4.609 -12.866 1.00 83.75 92 GLN A N 1
ATOM 719 C CA . GLN A 1 92 ? -5.812 -3.280 -13.186 1.00 83.75 92 GLN A CA 1
ATOM 720 C C . GLN A 1 92 ? -5.586 -2.957 -14.658 1.00 83.75 92 GLN A C 1
ATOM 722 O O . GLN A 1 92 ? -4.465 -2.710 -15.094 1.00 83.75 92 GLN 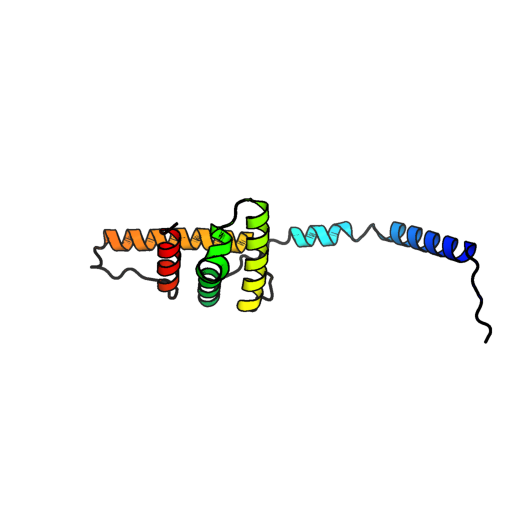A O 1
ATOM 727 N N . ILE A 1 93 ? -6.684 -2.920 -15.414 1.00 70.62 93 ILE A N 1
ATOM 728 C CA . ILE A 1 93 ? -6.696 -2.529 -16.832 1.00 70.62 93 ILE A CA 1
ATOM 729 C C . ILE A 1 93 ? -6.329 -1.044 -16.979 1.00 70.62 93 ILE A C 1
ATOM 731 O O . ILE A 1 93 ? -5.666 -0.641 -17.934 1.00 70.62 93 ILE A O 1
ATOM 735 N N . ILE A 1 94 ? -6.745 -0.224 -16.010 1.00 69.69 94 ILE A N 1
ATOM 736 C CA . ILE A 1 94 ? -6.348 1.177 -15.896 1.00 69.69 94 ILE A CA 1
ATOM 737 C C . ILE A 1 94 ? -5.120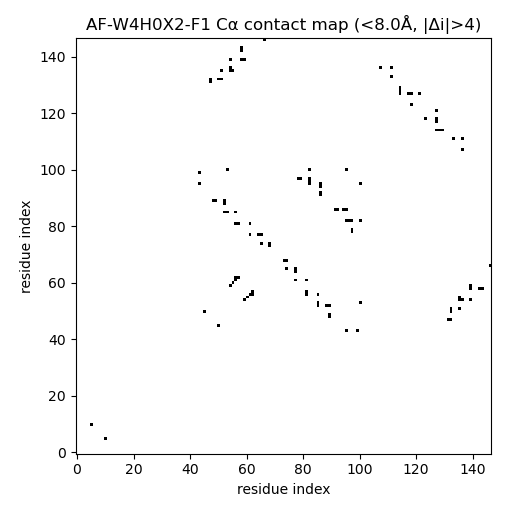 1.213 -14.992 1.00 69.69 94 ILE A C 1
ATOM 739 O O . ILE A 1 94 ? -5.244 1.044 -13.782 1.00 69.69 94 ILE A O 1
ATOM 743 N N . ASN A 1 95 ? -3.941 1.427 -15.578 1.00 78.50 95 ASN A N 1
ATOM 744 C CA . ASN A 1 95 ? -2.689 1.512 -14.829 1.00 78.50 95 ASN A CA 1
ATOM 745 C C . ASN A 1 95 ? -2.797 2.566 -13.720 1.00 78.50 95 ASN A C 1
ATOM 747 O O . ASN A 1 95 ? -2.806 3.770 -13.991 1.00 78.50 95 ASN A O 1
ATOM 751 N N . VAL A 1 96 ? -2.856 2.108 -12.469 1.00 89.25 96 VAL A N 1
ATOM 752 C CA . VAL A 1 96 ? -2.799 2.980 -11.300 1.00 89.25 96 VAL A CA 1
ATOM 753 C C . VAL A 1 96 ? -1.395 3.564 -11.237 1.00 89.25 96 VAL A C 1
ATOM 755 O O . VAL A 1 96 ? -0.414 2.831 -11.362 1.00 89.25 96 VAL A O 1
ATOM 758 N N . ASP A 1 97 ? -1.289 4.882 -11.083 1.00 91.56 97 ASP A N 1
ATOM 759 C CA . ASP A 1 97 ? 0.001 5.557 -10.963 1.00 91.56 97 ASP A CA 1
ATOM 760 C C . ASP A 1 97 ? 0.511 5.601 -9.512 1.00 91.56 97 ASP A C 1
ATOM 762 O O . ASP A 1 97 ? -0.227 5.411 -8.536 1.00 91.56 97 ASP A O 1
ATOM 766 N N . ALA A 1 98 ? 1.812 5.862 -9.370 1.00 92.25 98 ALA A N 1
ATOM 767 C CA . ALA A 1 98 ? 2.480 5.881 -8.074 1.00 92.25 98 ALA A CA 1
ATOM 768 C C . ALA A 1 98 ? 1.903 6.943 -7.124 1.00 92.25 98 ALA A C 1
ATOM 770 O O . ALA A 1 98 ? 1.942 6.766 -5.905 1.00 92.25 98 ALA A O 1
ATOM 771 N N . ASP A 1 99 ? 1.367 8.046 -7.646 1.00 92.19 99 ASP A N 1
ATOM 772 C CA . ASP A 1 99 ? 0.829 9.124 -6.820 1.00 92.19 99 ASP A CA 1
ATOM 773 C C . ASP A 1 99 ? -0.563 8.790 -6.283 1.00 92.19 99 ASP A C 1
ATOM 775 O O . ASP A 1 99 ? -0.840 9.069 -5.113 1.00 92.19 99 ASP A O 1
ATOM 779 N N . SER A 1 100 ? -1.392 8.095 -7.066 1.00 92.50 100 SER A N 1
ATOM 780 C CA . SER A 1 100 ? -2.638 7.477 -6.609 1.00 92.50 100 SER A CA 1
ATOM 781 C C . SER A 1 100 ? -2.376 6.503 -5.459 1.00 92.50 100 SER A C 1
ATOM 783 O O . SER A 1 100 ? -3.012 6.612 -4.406 1.00 92.50 100 SER A O 1
ATOM 785 N N . ILE A 1 101 ? -1.373 5.628 -5.603 1.00 94.19 101 ILE A N 1
ATOM 786 C CA . ILE A 1 101 ? -0.968 4.679 -4.556 1.00 94.19 101 ILE A CA 1
ATOM 787 C C . ILE A 1 101 ? -0.513 5.411 -3.287 1.00 94.19 101 ILE A C 1
ATOM 789 O O . ILE A 1 101 ? -1.010 5.135 -2.190 1.00 94.19 101 ILE A O 1
ATOM 793 N N . LYS A 1 102 ? 0.397 6.388 -3.411 1.00 93.50 102 LYS A N 1
ATOM 794 C CA . LYS A 1 102 ? 0.864 7.191 -2.266 1.00 93.50 102 LYS A CA 1
ATOM 795 C C . LYS A 1 102 ? -0.297 7.915 -1.586 1.00 93.50 102 LYS A C 1
ATOM 797 O O . LYS A 1 102 ? -0.352 7.973 -0.359 1.00 93.50 102 LYS A O 1
ATOM 802 N N . ASN A 1 103 ? -1.224 8.478 -2.360 1.00 93.44 103 ASN A N 1
ATOM 803 C CA . ASN A 1 103 ? -2.396 9.162 -1.826 1.00 93.44 103 ASN A CA 1
ATOM 804 C C . ASN A 1 103 ? -3.318 8.196 -1.071 1.00 93.44 103 ASN A C 1
ATOM 806 O O . ASN A 1 103 ? -3.758 8.514 0.035 1.00 93.44 103 ASN A O 1
ATOM 810 N N . LYS A 1 104 ? -3.565 6.998 -1.613 1.00 94.00 104 LYS A N 1
ATOM 811 C CA . LYS A 1 104 ? -4.354 5.968 -0.928 1.00 94.00 104 LYS A CA 1
ATOM 812 C C . LYS A 1 104 ? -3.693 5.540 0.383 1.00 94.00 104 LYS A C 1
ATOM 814 O O . LYS A 1 104 ? -4.380 5.514 1.398 1.00 94.00 104 LYS A O 1
ATOM 819 N N . LEU A 1 105 ? -2.376 5.319 0.410 1.00 94.12 105 LEU A N 1
ATOM 820 C CA . LEU A 1 105 ? -1.641 5.012 1.647 1.00 94.12 105 LEU A CA 1
ATOM 821 C C . LEU A 1 105 ? -1.767 6.119 2.705 1.00 94.12 105 LEU A C 1
ATOM 823 O O . LEU A 1 105 ? -1.972 5.827 3.882 1.00 94.12 105 LEU A O 1
ATOM 827 N N . ARG A 1 106 ? -1.699 7.398 2.305 1.00 92.44 106 ARG A N 1
ATOM 828 C CA . ARG A 1 106 ? -1.931 8.525 3.230 1.00 92.44 106 ARG A CA 1
ATOM 829 C C . ARG A 1 106 ? -3.348 8.502 3.809 1.00 92.44 106 ARG A C 1
ATOM 831 O O . ARG A 1 106 ? -3.507 8.701 5.011 1.00 92.44 106 ARG A O 1
ATOM 838 N N . LYS A 1 107 ? -4.361 8.232 2.978 1.00 93.31 107 LYS A N 1
A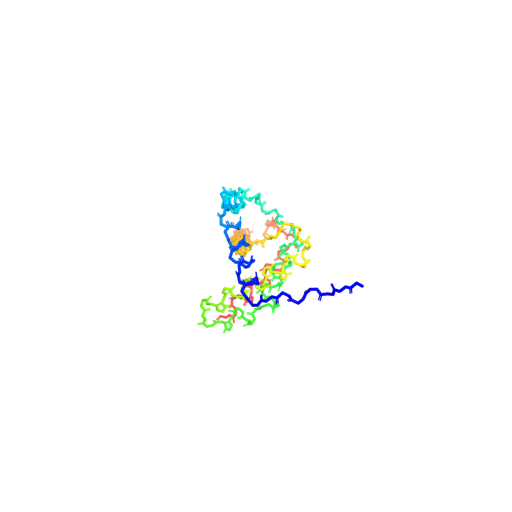TOM 839 C CA . LYS A 1 107 ? -5.761 8.114 3.420 1.00 93.31 107 LYS A CA 1
ATOM 840 C C . LYS A 1 107 ? -5.966 6.936 4.373 1.00 93.31 107 LYS A C 1
ATOM 842 O O . LYS A 1 107 ? -6.599 7.127 5.403 1.00 93.31 107 LYS A O 1
ATOM 847 N N . LEU A 1 108 ? -5.372 5.775 4.087 1.00 94.12 108 LEU A N 1
ATOM 848 C CA . LEU A 1 108 ? -5.416 4.602 4.972 1.00 94.12 108 LEU A CA 1
ATOM 849 C C . LEU A 1 108 ? -4.795 4.908 6.339 1.00 94.12 108 LEU A C 1
ATOM 851 O O . LEU A 1 108 ? -5.355 4.549 7.369 1.00 94.12 108 LEU A O 1
ATOM 855 N N . ARG A 1 109 ? -3.678 5.646 6.377 1.00 91.12 109 ARG A N 1
ATOM 856 C CA . ARG A 1 109 ? -3.090 6.089 7.650 1.00 91.12 109 ARG A CA 1
ATOM 857 C C . ARG A 1 109 ? -4.030 7.011 8.430 1.00 91.12 109 ARG A C 1
ATOM 859 O O . ARG A 1 109 ? -4.126 6.885 9.646 1.00 91.12 109 ARG A O 1
ATOM 866 N N . ALA A 1 110 ? -4.719 7.931 7.756 1.00 91.38 110 ALA A N 1
ATOM 867 C CA . ALA A 1 110 ? -5.694 8.805 8.406 1.00 91.38 110 ALA A CA 1
ATOM 868 C C . ALA A 1 110 ? -6.902 8.015 8.941 1.00 91.38 110 ALA A C 1
ATOM 870 O O . ALA A 1 110 ? -7.284 8.199 10.094 1.00 91.38 110 ALA A O 1
ATOM 871 N N . GLU A 1 111 ? -7.448 7.098 8.140 1.00 92.94 111 GLU A N 1
ATOM 872 C CA . GLU A 1 111 ? -8.532 6.187 8.525 1.00 92.94 111 GLU A CA 1
ATOM 873 C C . GLU A 1 111 ? -8.151 5.350 9.754 1.00 92.94 111 GLU A C 1
ATOM 875 O O . GLU A 1 111 ? -8.899 5.311 10.731 1.00 92.94 111 GLU A O 1
ATOM 880 N N . PHE A 1 112 ? -6.941 4.781 9.766 1.00 91.75 112 PHE A N 1
ATOM 881 C CA . PHE A 1 112 ? -6.414 4.053 10.920 1.00 91.75 112 PHE A CA 1
ATOM 882 C C . PHE A 1 112 ? -6.436 4.909 12.191 1.00 91.75 112 PHE A C 1
ATOM 884 O O . PHE A 1 112 ? -6.923 4.472 13.231 1.00 91.75 112 PHE A O 1
ATOM 891 N N . MET A 1 113 ? -5.932 6.143 12.109 1.00 90.56 113 MET A N 1
ATOM 892 C CA . MET A 1 113 ? -5.854 7.052 13.257 1.00 90.56 113 MET A CA 1
ATOM 893 C C . MET A 1 113 ? -7.238 7.456 13.777 1.00 90.56 113 MET A C 1
ATOM 895 O O . MET A 1 113 ? -7.411 7.620 14.985 1.00 90.56 113 MET A O 1
ATOM 899 N N . VAL A 1 114 ? -8.231 7.583 12.891 1.00 91.88 114 VAL A N 1
ATOM 900 C CA . VAL A 1 114 ? -9.629 7.816 13.281 1.00 91.88 114 VAL A CA 1
ATOM 901 C C . VAL A 1 114 ? -10.173 6.621 14.066 1.00 91.88 114 VAL A C 1
ATOM 903 O O . VAL A 1 114 ? -10.726 6.818 15.148 1.00 91.88 114 VAL A O 1
ATOM 906 N N . ILE A 1 115 ? -9.950 5.394 13.581 1.00 90.75 115 ILE A N 1
ATOM 907 C CA . ILE A 1 115 ? -10.382 4.171 14.276 1.00 90.75 115 ILE A CA 1
ATOM 908 C C . ILE A 1 115 ? -9.696 4.057 15.644 1.00 90.75 115 ILE A C 1
ATOM 910 O O . ILE A 1 115 ? -10.369 3.822 16.644 1.00 90.75 115 ILE A O 1
ATOM 914 N N . GLN A 1 116 ? -8.380 4.284 15.722 1.00 89.81 116 GLN A N 1
ATOM 915 C CA . GLN A 1 116 ? -7.644 4.249 16.993 1.00 89.81 116 GLN A CA 1
ATOM 916 C C . GLN A 1 116 ? -8.180 5.270 18.000 1.00 89.81 116 GLN A C 1
ATOM 918 O O . GLN A 1 116 ? -8.395 4.942 19.165 1.00 89.81 116 GLN A O 1
ATOM 923 N N . ARG A 1 117 ? -8.458 6.502 17.558 1.00 89.50 117 ARG A N 1
ATOM 924 C CA . ARG A 1 117 ? -9.042 7.533 18.424 1.00 89.50 117 ARG A CA 1
ATOM 925 C C . ARG A 1 117 ? -10.416 7.116 18.948 1.00 89.50 117 ARG A C 1
ATOM 927 O O . ARG A 1 117 ? -10.680 7.293 20.135 1.00 89.50 117 ARG A O 1
ATOM 934 N N . ALA A 1 118 ? -11.266 6.558 18.089 1.00 87.62 118 ALA A N 1
ATOM 935 C CA . ALA A 1 118 ? -12.583 6.075 18.487 1.00 87.62 118 ALA A CA 1
ATOM 936 C C . ALA A 1 118 ? -12.485 4.918 19.499 1.00 87.62 118 ALA A C 1
ATOM 938 O O . ALA A 1 118 ? -13.213 4.910 20.487 1.00 87.62 118 ALA A O 1
ATOM 939 N N . LEU A 1 119 ? -11.549 3.981 19.314 1.00 87.56 119 LEU A N 1
ATOM 940 C CA . LEU A 1 119 ? -11.320 2.880 20.261 1.00 87.56 119 LEU A CA 1
ATOM 941 C C . LEU A 1 119 ? -10.916 3.391 21.652 1.00 87.56 119 LEU A C 1
ATOM 943 O O . LEU A 1 119 ? -11.448 2.926 22.657 1.00 87.56 119 LEU A O 1
ATOM 947 N N . VAL A 1 120 ? -10.036 4.397 21.716 1.00 86.62 120 VAL A N 1
ATOM 948 C CA . VAL A 1 120 ? -9.635 5.025 22.987 1.00 86.62 120 VAL A CA 1
ATOM 949 C C . VAL A 1 120 ? -10.811 5.749 23.649 1.00 86.62 120 VAL A C 1
ATOM 951 O O . VAL A 1 120 ? -11.026 5.593 24.847 1.00 86.62 120 VAL A O 1
ATOM 954 N N . GLN A 1 121 ? -11.593 6.517 22.885 1.00 85.06 121 GLN A N 1
ATOM 955 C CA . GLN A 1 121 ? -12.722 7.297 23.416 1.00 85.06 121 GLN A CA 1
ATOM 956 C C . GLN A 1 121 ? -13.863 6.430 23.947 1.00 85.06 121 GLN A C 1
ATOM 958 O O . GLN A 1 121 ? -14.534 6.802 24.904 1.00 85.06 121 GLN A O 1
ATOM 963 N N . THR A 1 122 ? -14.094 5.285 23.315 1.00 81.44 122 THR A N 1
ATOM 964 C CA . THR A 1 122 ? -15.191 4.377 23.662 1.00 81.44 122 THR A CA 1
ATOM 965 C C . THR A 1 122 ? -14.813 3.381 24.753 1.00 81.44 122 THR A C 1
ATOM 967 O O . THR A 1 122 ? -15.681 2.653 25.229 1.00 81.44 122 THR A O 1
ATOM 970 N N . GLY A 1 123 ? -13.532 3.306 25.136 1.00 74.50 123 GLY A N 1
ATOM 971 C CA . GLY A 1 123 ? -13.028 2.319 26.092 1.00 74.50 123 GLY A CA 1
ATOM 972 C C . GLY A 1 123 ? -13.294 0.870 25.668 1.00 74.50 123 GLY A C 1
ATOM 973 O O . GLY A 1 123 ? -13.409 0.004 26.528 1.00 74.50 123 GLY A O 1
ATOM 974 N N . ASN A 1 124 ? -13.455 0.612 24.362 1.00 64.31 124 ASN A N 1
ATOM 975 C CA . ASN A 1 124 ? -13.946 -0.652 23.791 1.00 64.31 124 ASN A CA 1
ATOM 976 C C . ASN A 1 124 ? -15.351 -1.088 24.263 1.00 64.31 124 ASN A C 1
ATOM 978 O O . ASN A 1 124 ? -15.731 -2.239 24.053 1.00 64.31 124 ASN A O 1
ATOM 982 N N . VAL A 1 125 ? -16.128 -0.199 24.890 1.00 66.50 125 VAL A N 1
ATOM 983 C CA . VAL A 1 125 ? -17.476 -0.510 25.394 1.00 66.50 125 VAL A CA 1
ATOM 984 C C . VAL A 1 125 ? -18.509 -0.444 24.269 1.00 66.50 125 VAL A C 1
ATOM 986 O O . VAL A 1 125 ? -19.441 -1.245 24.234 1.00 66.50 125 VAL A O 1
ATOM 989 N N . THR A 1 126 ? -18.333 0.475 23.313 1.00 73.44 126 THR A N 1
ATOM 990 C CA . THR A 1 126 ? -19.134 0.511 22.085 1.00 73.44 126 THR A CA 1
ATOM 991 C C . THR A 1 126 ? -18.355 -0.086 20.908 1.00 73.44 126 THR A C 1
ATOM 993 O O . THR A 1 126 ? -17.167 0.209 20.738 1.00 73.44 126 THR A O 1
ATOM 996 N N . PRO A 1 127 ? -18.991 -0.926 20.068 1.00 80.25 127 PRO A N 1
ATOM 997 C CA . PRO A 1 127 ? -18.338 -1.464 18.881 1.00 80.25 127 PRO A CA 1
ATOM 998 C C . PRO A 1 127 ? -17.937 -0.343 17.916 1.00 80.25 127 PRO A C 1
ATOM 1000 O O . PRO A 1 127 ? -18.790 0.359 17.376 1.00 80.25 127 PRO A O 1
ATOM 1003 N N . VAL A 1 128 ? -16.635 -0.188 17.674 1.00 84.94 128 VAL A N 1
ATOM 1004 C CA . VAL A 1 128 ? -16.112 0.694 16.621 1.00 84.94 128 VAL A CA 1
ATOM 1005 C C . VAL A 1 128 ? -16.084 -0.090 15.304 1.00 84.94 128 VAL A C 1
ATOM 1007 O O . VAL A 1 128 ? -15.408 -1.125 15.252 1.00 84.94 128 VAL A O 1
ATOM 1010 N N . PRO A 1 129 ? -16.781 0.366 14.244 1.00 87.06 129 PRO A N 1
ATOM 1011 C CA . PRO A 1 129 ? -16.738 -0.280 12.937 1.00 87.06 129 PRO A CA 1
ATOM 1012 C C . PRO A 1 129 ? -15.310 -0.330 12.394 1.00 87.06 129 PRO A C 1
ATOM 1014 O O . PRO A 1 129 ? -14.597 0.675 12.390 1.00 87.06 129 PRO A O 1
ATOM 1017 N N . LYS A 1 130 ? -14.899 -1.510 11.934 1.00 90.69 130 LYS A N 1
ATOM 1018 C CA . LYS A 1 130 ? -13.585 -1.755 11.337 1.00 90.69 130 LYS A CA 1
ATOM 1019 C C . LYS A 1 130 ? -13.781 -2.214 9.893 1.00 90.69 130 LYS A C 1
ATOM 1021 O O . LYS A 1 130 ? -14.661 -3.046 9.664 1.00 90.69 130 LYS A O 1
ATOM 1026 N N . PRO A 1 131 ? -12.995 -1.699 8.932 1.00 92.75 131 PRO A N 1
ATOM 1027 C CA . PRO A 1 131 ? -13.002 -2.237 7.580 1.00 92.75 131 PRO A CA 1
ATOM 1028 C C . PRO A 1 131 ? -12.497 -3.685 7.583 1.00 92.75 131 PRO A C 1
ATOM 1030 O O . PRO A 1 131 ? -11.792 -4.108 8.503 1.00 92.75 131 PRO A O 1
ATOM 1033 N N . SER A 1 132 ? -12.831 -4.437 6.535 1.00 93.81 132 SER A N 1
ATOM 1034 C CA . SER A 1 132 ? -12.402 -5.833 6.363 1.00 93.81 132 SER A CA 1
ATOM 1035 C C . SER A 1 132 ? -10.874 -5.988 6.412 1.00 93.81 132 SER A C 1
ATOM 1037 O O . SER A 1 132 ? -10.379 -6.956 6.977 1.00 93.81 132 SER A O 1
ATOM 1039 N N . TYR A 1 133 ? -10.145 -4.985 5.913 1.00 94.06 133 TYR A N 1
ATOM 1040 C CA . TYR A 1 133 ? -8.682 -4.914 5.852 1.00 94.06 133 TYR A CA 1
ATOM 1041 C C . TYR A 1 133 ? -8.015 -4.319 7.114 1.00 94.06 133 TYR A C 1
ATOM 1043 O O . TYR A 1 133 ? -6.864 -3.872 7.090 1.00 94.06 133 TYR A O 1
ATOM 1051 N N . TYR A 1 134 ? -8.744 -4.205 8.231 1.00 92.94 134 TYR A N 1
ATOM 1052 C CA . TYR A 1 134 ? -8.224 -3.559 9.441 1.00 92.94 134 TYR A CA 1
ATOM 1053 C C . TYR A 1 134 ? -7.044 -4.314 10.075 1.00 92.94 134 TYR A C 1
ATOM 1055 O O . TYR A 1 134 ? -6.158 -3.684 10.659 1.00 92.94 134 TYR A O 1
ATOM 1063 N N . ALA A 1 135 ? -7.007 -5.644 9.963 1.00 91.81 135 ALA A N 1
ATOM 1064 C CA . ALA A 1 135 ? -5.910 -6.452 10.496 1.00 91.81 135 ALA A CA 1
ATOM 1065 C C . ALA A 1 135 ? -4.587 -6.139 9.777 1.00 91.81 135 ALA A C 1
ATOM 1067 O O . ALA A 1 135 ? -3.551 -5.955 10.410 1.00 91.81 135 ALA A O 1
ATOM 1068 N N . GLU A 1 136 ? -4.640 -5.973 8.462 1.00 92.69 136 GLU A N 1
ATOM 1069 C CA . GLU A 1 136 ? -3.515 -5.625 7.604 1.00 92.69 136 GLU A CA 1
ATOM 1070 C C . GLU A 1 136 ? -3.029 -4.199 7.891 1.00 92.69 136 GLU A C 1
ATOM 1072 O O . GLU A 1 136 ? -1.825 -3.942 7.904 1.00 92.69 136 GLU A O 1
ATOM 1077 N N . MET A 1 137 ? -3.944 -3.268 8.197 1.00 92.19 137 MET A N 1
ATOM 1078 C CA . MET A 1 137 ? -3.574 -1.919 8.647 1.00 92.19 137 MET A CA 1
ATOM 1079 C C . MET A 1 137 ? -2.822 -1.945 9.979 1.00 92.19 137 MET A C 1
ATOM 1081 O O . MET A 1 137 ? -1.859 -1.196 10.148 1.00 92.19 137 MET A O 1
ATOM 1085 N N . LEU A 1 138 ? -3.252 -2.790 10.923 1.00 88.88 138 LEU A N 1
ATOM 1086 C CA . LEU A 1 138 ? -2.563 -2.972 12.202 1.00 88.88 138 LEU A CA 1
ATOM 1087 C C . LEU A 1 138 ? -1.149 -3.511 11.993 1.00 88.88 138 LEU A C 1
ATOM 1089 O O . LEU A 1 138 ? -0.204 -2.919 12.512 1.00 88.88 138 LEU A O 1
ATOM 1093 N N . THR A 1 139 ? -0.997 -4.576 11.205 1.00 86.56 139 THR A N 1
ATOM 1094 C CA . THR A 1 139 ? 0.313 -5.157 10.879 1.00 86.56 139 THR A CA 1
ATOM 1095 C C . THR A 1 139 ? 1.221 -4.114 10.232 1.00 86.56 139 THR A C 1
ATOM 1097 O O . THR A 1 139 ? 2.322 -3.866 10.722 1.00 86.56 139 THR A O 1
ATOM 1100 N N . ALA A 1 140 ? 0.724 -3.406 9.215 1.00 84.44 140 ALA A N 1
ATOM 1101 C CA . ALA A 1 140 ? 1.461 -2.342 8.540 1.00 84.44 140 ALA A CA 1
ATOM 1102 C C . ALA A 1 140 ? 1.926 -1.227 9.495 1.00 84.44 140 ALA A C 1
ATOM 1104 O O . ALA A 1 140 ? 3.047 -0.726 9.376 1.00 84.44 140 ALA A O 1
ATOM 1105 N N . GLN A 1 141 ? 1.078 -0.822 10.446 1.00 78.94 141 GLN A N 1
ATOM 1106 C CA . GLN A 1 141 ? 1.396 0.261 11.375 1.00 78.94 141 GLN A CA 1
ATOM 1107 C C . GLN A 1 141 ? 2.344 -0.178 12.499 1.00 78.94 141 GLN A C 1
ATOM 1109 O O . GLN A 1 141 ? 3.216 0.604 12.876 1.00 78.94 141 GLN A O 1
ATOM 1114 N N . LEU A 1 142 ? 2.214 -1.408 13.005 1.00 68.31 142 LEU A N 1
ATOM 1115 C CA . LEU A 1 142 ? 3.171 -1.989 13.951 1.00 68.31 142 LEU A CA 1
ATOM 1116 C C . LEU A 1 142 ? 4.563 -2.062 13.323 1.00 68.31 142 LEU A C 1
ATOM 1118 O O . LEU A 1 142 ? 5.547 -1.638 13.925 1.00 68.31 142 LEU A O 1
ATOM 1122 N N . GLU A 1 143 ? 4.642 -2.507 12.073 1.00 63.78 143 GLU A N 1
ATOM 1123 C CA . GLU A 1 143 ? 5.911 -2.620 11.365 1.00 63.78 143 GLU A CA 1
ATOM 1124 C C . GLU A 1 143 ? 6.545 -1.275 11.015 1.00 63.78 143 GLU A C 1
ATOM 1126 O O . GLU A 1 143 ? 7.776 -1.186 10.972 1.00 63.78 143 GLU A O 1
ATOM 1131 N N . ALA A 1 144 ? 5.729 -0.242 10.784 1.00 63.91 144 ALA A N 1
ATOM 1132 C CA . ALA A 1 144 ? 6.184 1.130 10.578 1.00 63.91 144 ALA A CA 1
ATOM 1133 C C . ALA A 1 144 ? 6.696 1.797 11.867 1.00 63.91 144 ALA A C 1
ATOM 1135 O O . ALA A 1 144 ? 7.450 2.760 11.779 1.00 63.91 144 ALA A O 1
ATOM 1136 N N . SER A 1 145 ? 6.282 1.313 13.043 1.00 57.06 145 SER A N 1
ATOM 1137 C CA . SER A 1 145 ? 6.691 1.830 14.357 1.00 57.06 145 SER A CA 1
ATOM 1138 C C . SER A 1 145 ? 7.927 1.134 14.949 1.00 57.06 145 SER A C 1
ATOM 1140 O O . SER A 1 145 ? 8.419 1.574 15.983 1.00 57.06 145 SER A O 1
ATOM 1142 N N . MET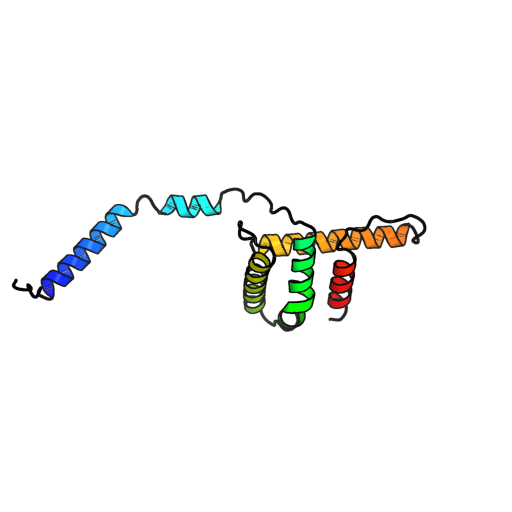 A 1 146 ? 8.433 0.068 14.317 1.00 48.44 146 MET A N 1
ATOM 1143 C CA . MET A 1 146 ? 9.631 -0.679 14.745 1.00 48.44 146 MET A CA 1
ATOM 1144 C C . MET A 1 146 ? 10.930 -0.245 14.032 1.00 48.44 146 MET A C 1
ATOM 1146 O O . MET A 1 146 ? 11.926 -0.967 14.086 1.00 48.44 146 MET A O 1
ATOM 1150 N N . ILE A 1 147 ? 10.916 0.890 13.330 1.00 43.25 147 ILE A N 1
ATOM 1151 C CA . ILE A 1 147 ? 12.039 1.463 12.565 1.00 43.25 147 ILE A CA 1
ATOM 1152 C C . ILE A 1 147 ? 12.259 2.888 13.061 1.00 43.25 147 ILE A C 1
ATOM 1154 O O . ILE A 1 147 ? 13.436 3.274 13.213 1.00 43.25 147 ILE A O 1
#

Organism: Aphanomyces astaci (NCBI:txid112090)

Secondary structure (DSSP, 8-state):
-------HHHHHHHHHHHHHHHHHTTTTTHHHHHHHHHS-PPPP---HHHHHHHHIIIIIITHHHHHT--SHHHHHHHHHHHHHHHHHHTT-SS---HHHHHHHHHHHHHHHHHHHHHHHHHTTTSPPP--TTHHHHHHHHHHHT--

pLDDT: mean 80.4, std 17.35, range [38.97, 97.0]

S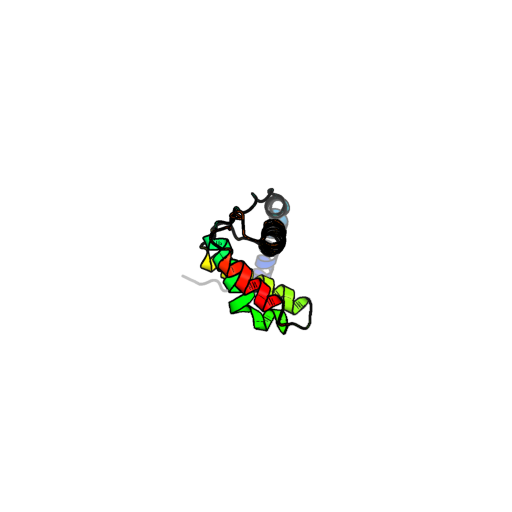olvent-accessible surface area (backbone atoms only — not comparable to full-atom values): 8885 Å² total; per-residue (Å²): 138,86,81,81,81,78,52,75,68,58,54,52,54,50,51,52,58,48,54,57,51,54,66,72,61,53,91,64,62,69,59,58,63,54,49,66,74,65,53,79,72,74,79,82,81,78,48,68,69,50,50,47,53,49,45,44,43,57,53,56,77,38,26,66,62,64,72,68,49,89,47,72,69,54,47,51,54,48,43,53,52,50,30,53,51,47,29,61,77,60,68,42,86,69,76,62,49,54,64,60,52,54,50,50,54,54,50,51,53,52,52,50,52,53,49,52,51,51,42,64,74,41,70,69,75,54,92,72,87,70,64,96,54,44,66,56,52,50,53,41,51,56,62,65,70,76,114

Sequence (147 aa):
MTKKNSTKAELLAHIQALEHRVAGSSSGMGNEVDNLAHRKRTPVEYTDSMVVALLELRFNAYRNAFNGSRSAKQLSLLWERLTVQFNIATNQIINVDADSIKNKLRKLRAEFMVIQRALVQTGNVTPVPKPSYYAEMLTAQLEASMI

Nearest PDB structures (foldseek):
  5cqq-assembly2_B  TM=7.577E-01  e=1.174E+00  Drosophila melanogaster
  8y6v-assembly1_F  TM=2.902E-01  e=4.768E+00  Phikzvirus phiKZ

Radius of gyration: 26.06 Å; Cα contacts (8 Å, |Δi|>4): 61; chains: 1; bounding box: 45×30×89 Å

Foldseek 3Di:
DDDDDDDPVVVVVVVVVVVVVVVVPPPPPVPVVVVVVPPPPDQDDQDPVLVLLLLCLDQPVCNCQCVVDDDPVSVVVSLVVSQVVSCVVVVPPPRDHSVSSVVVVVVLVVVLVVQVVVCVVCVVVDDRDDPPCNVSSVSSVVSVVVD